Protein AF-A0A916TU02-F1 (afdb_monomer_lite)

pLDDT: mean 81.61, std 16.89, range [37.06, 98.06]

Organism: NCBI:txid1955250

Structure (mmCIF, N/CA/C/O backbone):
data_AF-A0A916TU02-F1
#
_entry.id   AF-A0A916TU02-F1
#
loop_
_atom_site.group_PDB
_atom_site.id
_atom_site.type_symbol
_atom_site.label_atom_id
_atom_site.label_alt_id
_atom_site.label_comp_id
_atom_site.label_asym_id
_atom_site.label_entity_id
_atom_site.label_seq_id
_atom_site.pdbx_PDB_ins_code
_atom_site.Cartn_x
_atom_site.Cartn_y
_atom_site.Cartn_z
_atom_site.occupancy
_atom_site.B_iso_or_equiv
_atom_site.auth_seq_id
_atom_site.auth_comp_id
_atom_site.auth_asym_id
_atom_site.auth_atom_id
_atom_site.pdbx_PDB_model_num
ATOM 1 N N . MET A 1 1 ? -64.073 -13.343 -14.073 1.00 37.06 1 MET A N 1
ATOM 2 C CA . MET A 1 1 ? -63.486 -14.430 -14.893 1.00 37.06 1 MET A CA 1
ATOM 3 C C . MET A 1 1 ? -62.899 -13.785 -16.146 1.00 37.06 1 MET A C 1
ATOM 5 O O . MET A 1 1 ? -63.654 -13.113 -16.820 1.00 37.06 1 MET A O 1
ATOM 9 N N . ALA A 1 2 ? -61.628 -13.835 -16.529 1.00 39.69 2 ALA A N 1
ATOM 10 C CA . ALA A 1 2 ? -60.372 -14.245 -15.914 1.00 39.69 2 ALA A CA 1
ATOM 11 C C . ALA A 1 2 ? -59.271 -13.426 -16.633 1.00 39.69 2 ALA A C 1
ATOM 13 O O . ALA A 1 2 ? -59.248 -13.391 -17.862 1.00 39.69 2 ALA A O 1
ATOM 14 N N . SER A 1 3 ? -58.404 -12.747 -15.876 1.00 40.69 3 SER A N 1
ATOM 15 C CA . SER A 1 3 ? -57.237 -12.020 -16.397 1.00 40.69 3 SER A CA 1
ATOM 16 C C . SER A 1 3 ? -56.113 -13.023 -16.660 1.00 40.69 3 SER A C 1
ATOM 18 O O . SER A 1 3 ? -55.724 -13.749 -15.745 1.00 40.69 3 SER A O 1
ATOM 20 N N . LYS A 1 4 ? -55.607 -13.111 -17.895 1.00 49.25 4 LYS A N 1
ATOM 21 C CA . LYS A 1 4 ? -54.457 -1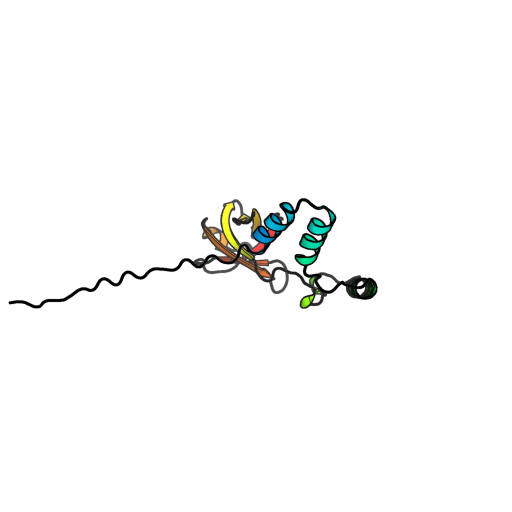3.963 -18.236 1.00 49.25 4 LYS A CA 1
ATOM 22 C C . LYS A 1 4 ? -53.208 -13.093 -18.335 1.00 49.25 4 LYS A C 1
ATOM 24 O O . LYS A 1 4 ? -52.910 -12.542 -19.389 1.00 49.25 4 LYS A O 1
ATOM 29 N N . HIS A 1 5 ? -52.485 -12.972 -17.226 1.00 47.16 5 HIS A N 1
ATOM 30 C CA . HIS A 1 5 ? -51.123 -12.451 -17.230 1.00 47.16 5 HIS A CA 1
ATOM 31 C C . HIS A 1 5 ? -50.192 -13.531 -17.797 1.00 47.16 5 HIS A C 1
ATOM 33 O O . HIS A 1 5 ? -49.989 -14.571 -17.176 1.00 47.16 5 HIS A O 1
ATOM 39 N N . VAL A 1 6 ? -49.655 -13.297 -18.994 1.00 54.09 6 VAL A N 1
ATOM 40 C CA . VAL A 1 6 ? -48.556 -14.090 -19.554 1.00 54.09 6 VAL A CA 1
ATOM 41 C C . VAL A 1 6 ? -47.262 -13.541 -18.960 1.00 54.09 6 VAL A C 1
ATOM 43 O O . VAL A 1 6 ? -46.853 -12.422 -19.259 1.00 54.09 6 VAL A O 1
ATOM 46 N N . TRP A 1 7 ? -46.651 -14.315 -18.069 1.00 48.09 7 TRP A N 1
ATOM 47 C CA . TRP A 1 7 ? -45.357 -14.017 -17.464 1.00 48.09 7 TRP A CA 1
ATOM 48 C C . TRP A 1 7 ? -44.272 -14.657 -18.339 1.00 48.09 7 TRP A C 1
ATOM 50 O O . TRP A 1 7 ? -43.961 -15.838 -18.203 1.00 48.09 7 TRP A O 1
ATOM 60 N N . THR A 1 8 ? -43.724 -13.911 -19.299 1.00 54.03 8 THR A N 1
ATOM 61 C CA . THR A 1 8 ? -42.499 -14.328 -19.994 1.00 54.03 8 THR A CA 1
ATOM 62 C C . THR A 1 8 ? -41.314 -14.067 -19.077 1.00 54.03 8 THR A C 1
ATOM 64 O O . THR A 1 8 ? -40.822 -12.944 -18.970 1.00 54.03 8 THR A O 1
ATOM 67 N N . MET A 1 9 ? -40.883 -15.122 -18.389 1.00 52.72 9 MET A N 1
ATOM 68 C CA . MET A 1 9 ? -39.649 -15.174 -17.614 1.00 52.72 9 MET A CA 1
ATOM 69 C C . MET A 1 9 ? -38.454 -15.068 -18.575 1.00 52.72 9 MET A C 1
ATOM 71 O O . MET A 1 9 ? -38.047 -16.047 -19.196 1.00 52.72 9 MET A O 1
ATOM 75 N N . GLY A 1 10 ? -37.932 -13.853 -18.750 1.00 47.28 10 GLY A N 1
ATOM 76 C CA . GLY A 1 10 ? -36.721 -13.592 -19.524 1.00 47.28 10 GLY A CA 1
ATOM 77 C C . GLY A 1 10 ? -35.487 -14.074 -18.767 1.00 47.28 10 GLY A C 1
ATOM 78 O O . GLY A 1 10 ? -35.051 -13.440 -17.809 1.00 47.28 10 GLY A O 1
ATOM 79 N N . MET A 1 11 ? -34.933 -15.207 -19.194 1.00 62.19 11 MET A N 1
ATOM 80 C CA . MET A 1 11 ? -33.659 -15.746 -18.726 1.00 62.19 11 MET A CA 1
ATOM 81 C C . MET A 1 11 ? -32.518 -14.840 -19.212 1.00 62.19 11 MET A C 1
ATOM 83 O O . MET A 1 11 ? -32.068 -14.941 -20.351 1.00 62.19 11 MET A O 1
ATOM 87 N N . VAL A 1 12 ? -32.068 -13.919 -18.358 1.00 66.81 12 VAL A N 1
ATOM 88 C CA . VAL A 1 12 ? -30.890 -13.086 -18.626 1.00 66.81 12 VAL A CA 1
ATOM 89 C C . VAL A 1 12 ? -29.641 -13.957 -18.471 1.00 66.81 12 VAL A C 1
ATOM 91 O O . VAL A 1 12 ? -29.216 -14.263 -17.357 1.00 66.81 12 VAL A O 1
ATOM 94 N N . LEU A 1 13 ? -29.061 -14.376 -19.600 1.00 56.34 13 LEU A N 1
ATOM 95 C CA . LEU A 1 13 ? -27.726 -14.969 -19.651 1.00 56.34 13 LEU A CA 1
ATOM 96 C C . LEU A 1 13 ? -26.700 -13.884 -19.291 1.00 56.34 13 LEU A C 1
ATOM 98 O O . LEU A 1 13 ? -26.420 -12.984 -20.081 1.00 56.34 13 LEU A O 1
ATOM 102 N N . VAL A 1 14 ? -26.131 -13.969 -18.091 1.00 61.62 14 VAL A N 1
ATOM 103 C CA . VAL A 1 14 ? -24.970 -13.163 -17.703 1.00 61.62 14 VAL A CA 1
ATOM 104 C C . VAL A 1 14 ? -23.733 -13.789 -18.349 1.00 61.62 14 VAL A C 1
ATOM 106 O O . VAL A 1 14 ? -23.253 -14.833 -17.912 1.00 61.62 14 VAL A O 1
ATOM 109 N N . ALA A 1 15 ? -23.222 -13.164 -19.411 1.00 56.06 15 ALA A N 1
ATOM 110 C CA . ALA A 1 15 ? -21.929 -13.509 -19.990 1.00 56.06 15 ALA A CA 1
ATOM 111 C C . ALA A 1 15 ? -20.811 -13.084 -19.023 1.00 56.06 15 ALA A C 1
ATOM 113 O O . ALA A 1 15 ? -20.502 -11.901 -18.877 1.00 56.06 15 ALA A O 1
ATOM 114 N N . MET A 1 16 ? -20.221 -14.064 -18.339 1.00 57.00 16 MET A N 1
ATOM 115 C CA . MET A 1 16 ? -19.042 -13.898 -17.490 1.00 57.00 16 MET A CA 1
ATOM 116 C C . MET A 1 16 ? -17.828 -13.623 -18.388 1.00 57.00 16 MET A C 1
ATOM 118 O O . MET A 1 16 ? -17.211 -14.544 -18.919 1.00 57.00 16 MET A O 1
ATOM 122 N N . GLN A 1 17 ? -17.508 -12.351 -18.612 1.00 45.75 17 GLN A N 1
ATOM 123 C CA . GLN A 1 17 ? -16.348 -11.969 -19.415 1.00 45.75 17 GLN A CA 1
ATOM 124 C C . GLN A 1 17 ? -15.072 -12.135 -18.578 1.00 45.75 17 GLN A C 1
ATOM 126 O O . GLN A 1 17 ? -14.790 -11.335 -17.687 1.00 45.75 17 GLN A O 1
ATOM 131 N N . ALA A 1 18 ? -14.316 -13.203 -18.840 1.00 53.56 18 ALA A N 1
ATOM 132 C CA . ALA A 1 18 ? -12.985 -13.405 -18.280 1.00 53.56 18 ALA A CA 1
ATOM 133 C C . ALA A 1 18 ? -11.981 -12.459 -18.963 1.00 53.56 18 ALA A C 1
ATOM 135 O O . ALA A 1 18 ? -11.823 -12.477 -20.182 1.00 53.56 18 ALA A O 1
ATOM 136 N N . ALA A 1 19 ? -11.304 -11.629 -18.170 1.00 56.59 19 ALA A N 1
ATOM 137 C CA . ALA A 1 19 ? -10.181 -10.805 -18.613 1.00 56.59 19 ALA A CA 1
ATOM 138 C C . ALA A 1 19 ? -8.990 -11.685 -19.073 1.00 56.59 19 ALA A C 1
ATOM 140 O O . ALA A 1 19 ? -8.875 -12.838 -18.647 1.00 56.59 19 ALA A O 1
ATOM 141 N N . PRO A 1 20 ? -8.098 -11.185 -19.947 1.00 48.09 20 PRO A N 1
ATOM 142 C CA . PRO A 1 20 ? -7.228 -12.042 -20.741 1.00 48.09 20 PRO A CA 1
ATOM 143 C C . PRO A 1 20 ? -6.056 -12.606 -19.928 1.00 48.09 20 PRO A C 1
ATOM 145 O O . PRO A 1 20 ? -5.249 -11.869 -19.369 1.00 48.09 20 PRO A O 1
ATOM 148 N N . ALA A 1 21 ? -5.881 -13.928 -19.982 1.00 55.28 21 ALA A N 1
ATOM 149 C CA . ALA A 1 21 ? -4.656 -14.636 -19.595 1.00 55.28 21 ALA A CA 1
ATOM 150 C C . ALA A 1 21 ? -3.575 -14.603 -20.706 1.00 55.28 21 ALA A C 1
ATOM 152 O O . ALA A 1 21 ? -2.720 -15.489 -20.773 1.00 55.28 21 ALA A O 1
ATOM 153 N N . ALA A 1 22 ? -3.617 -13.605 -21.598 1.00 58.09 22 ALA A N 1
ATOM 154 C CA . ALA A 1 22 ? -2.900 -13.602 -22.878 1.00 58.09 22 ALA A CA 1
ATOM 155 C C . ALA A 1 22 ? -1.377 -13.797 -22.743 1.00 58.09 22 ALA A C 1
ATOM 157 O O . ALA A 1 22 ? -0.765 -14.481 -23.559 1.00 58.09 22 ALA A O 1
ATOM 158 N N . GLY A 1 23 ? -0.756 -13.276 -21.678 1.00 64.50 23 GLY A N 1
ATOM 159 C CA . GLY A 1 23 ? 0.679 -13.470 -21.436 1.00 64.50 23 GLY A CA 1
ATOM 160 C C . GLY A 1 23 ? 1.051 -14.921 -21.101 1.00 64.50 23 GLY A C 1
ATOM 161 O O . GLY A 1 23 ? 2.027 -15.452 -21.623 1.00 64.50 23 GLY A O 1
ATOM 162 N N . ALA A 1 24 ? 0.253 -15.596 -20.271 1.00 75.50 24 ALA A N 1
ATOM 163 C CA . ALA A 1 24 ? 0.536 -16.965 -19.836 1.00 75.50 24 ALA A CA 1
ATOM 164 C C . ALA A 1 24 ? 0.314 -17.996 -20.954 1.00 75.50 24 ALA A C 1
ATOM 166 O O . ALA A 1 24 ? 1.018 -19.003 -21.014 1.00 75.50 24 ALA A O 1
ATOM 167 N N . GLU A 1 25 ? -0.649 -17.751 -21.843 1.00 83.69 25 GLU A N 1
ATOM 168 C CA . GLU A 1 25 ? -0.920 -18.607 -23.001 1.00 83.69 25 GLU A CA 1
ATOM 169 C C . GLU A 1 25 ? 0.208 -18.529 -24.041 1.00 83.69 25 GLU A C 1
ATOM 171 O O . GLU A 1 25 ? 0.711 -19.556 -24.496 1.00 83.69 25 GLU A O 1
ATOM 176 N N . ASN A 1 26 ? 0.675 -17.321 -24.357 1.00 86.94 26 ASN A N 1
ATOM 177 C CA . ASN A 1 26 ? 1.751 -17.116 -25.325 1.00 86.94 26 ASN A CA 1
ATOM 178 C C . ASN A 1 26 ? 3.088 -17.715 -24.854 1.00 86.94 26 ASN A C 1
ATOM 180 O O . ASN A 1 26 ? 3.819 -18.308 -25.646 1.00 86.94 26 ASN A O 1
ATOM 184 N N . LEU A 1 27 ? 3.370 -17.662 -23.547 1.00 90.31 27 LEU A N 1
ATOM 185 C CA . LEU A 1 27 ? 4.539 -18.323 -22.959 1.00 90.31 27 LEU A CA 1
ATOM 186 C C . LEU A 1 27 ? 4.484 -19.851 -23.086 1.00 90.31 27 LEU A C 1
ATOM 188 O O . LEU A 1 27 ? 5.521 -20.479 -23.294 1.00 90.31 27 LEU A O 1
ATOM 192 N N . LYS A 1 28 ? 3.297 -20.462 -22.965 1.00 94.06 28 LYS A N 1
ATOM 193 C CA . LYS A 1 28 ? 3.130 -21.911 -23.170 1.00 94.06 28 LYS A CA 1
ATOM 194 C C . LYS A 1 28 ? 3.413 -22.292 -24.623 1.00 94.06 28 LYS A C 1
ATOM 196 O O . LYS A 1 28 ? 4.200 -23.204 -24.846 1.00 94.06 28 LYS A O 1
ATOM 201 N N . LYS A 1 29 ? 2.886 -21.528 -25.585 1.00 93.50 29 LYS A N 1
ATOM 202 C CA . LYS A 1 29 ? 3.133 -21.743 -27.022 1.00 93.50 29 LYS A CA 1
ATOM 203 C C . LYS A 1 29 ? 4.623 -21.693 -27.374 1.00 93.50 29 LYS A C 1
ATOM 205 O O . LYS A 1 29 ? 5.109 -22.577 -28.068 1.00 93.50 29 LYS A O 1
ATOM 210 N N . CYS A 1 30 ? 5.380 -20.725 -26.844 1.00 95.06 30 CYS A N 1
ATOM 211 C CA . CYS A 1 30 ? 6.826 -20.672 -27.098 1.00 95.06 30 CYS A CA 1
ATOM 212 C C . CYS A 1 30 ? 7.584 -21.882 -26.516 1.00 95.06 30 CYS A C 1
ATOM 214 O O . CYS A 1 30 ? 8.582 -22.307 -27.093 1.00 95.06 30 CYS A O 1
ATOM 216 N N . ARG A 1 31 ? 7.132 -22.480 -25.401 1.00 94.81 31 ARG A N 1
ATOM 217 C CA . ARG A 1 31 ? 7.784 -23.668 -24.804 1.00 94.81 31 ARG A CA 1
ATOM 218 C C . ARG A 1 31 ? 7.660 -24.924 -25.656 1.00 94.81 31 ARG A C 1
ATOM 220 O O . ARG A 1 31 ? 8.548 -25.767 -25.590 1.00 94.81 31 ARG A O 1
ATOM 227 N N . GLU A 1 32 ? 6.581 -25.040 -26.421 1.00 96.62 32 GLU A N 1
ATOM 228 C CA . GLU A 1 32 ? 6.291 -26.206 -27.261 1.00 96.62 32 GLU A CA 1
ATOM 229 C C . GLU A 1 32 ? 7.148 -26.242 -28.539 1.00 96.62 32 GLU A C 1
ATOM 231 O O . GLU A 1 32 ? 7.274 -27.288 -29.176 1.00 96.62 32 GLU A O 1
ATOM 236 N N . ILE A 1 33 ? 7.805 -25.131 -28.894 1.00 96.75 33 ILE A N 1
ATOM 237 C CA . ILE A 1 33 ? 8.723 -25.071 -30.034 1.00 96.75 33 ILE A CA 1
ATOM 238 C C . ILE A 1 33 ? 9.980 -25.898 -29.727 1.00 96.75 33 ILE A C 1
ATOM 240 O O . ILE A 1 33 ? 10.717 -25.627 -28.774 1.00 96.75 33 ILE A O 1
ATOM 244 N N . SER A 1 34 ? 10.229 -26.912 -30.558 1.00 96.81 34 SER A N 1
ATOM 245 C CA . SER A 1 34 ? 11.357 -27.840 -30.391 1.00 96.81 34 SER A CA 1
ATOM 246 C C . SER A 1 34 ? 12.687 -27.257 -30.873 1.00 96.81 34 SER A C 1
ATOM 248 O O . SER A 1 34 ? 13.717 -27.487 -30.243 1.00 96.81 34 SER A O 1
ATOM 250 N N . GLU A 1 35 ? 12.662 -26.471 -31.954 1.00 97.00 35 GLU A N 1
ATOM 251 C CA . GLU A 1 35 ? 13.869 -25.890 -32.541 1.00 97.00 35 GLU A CA 1
ATOM 252 C C . GLU A 1 35 ? 14.416 -24.749 -31.659 1.00 97.00 35 GLU A C 1
ATOM 254 O O . GLU A 1 35 ? 13.696 -23.772 -31.412 1.00 97.00 35 GLU A O 1
ATOM 259 N N . PRO A 1 36 ? 15.674 -24.819 -31.175 1.00 96.06 36 PRO A N 1
ATOM 260 C CA . PRO A 1 36 ? 16.184 -23.876 -30.178 1.00 96.06 36 PRO A CA 1
ATOM 261 C C . PRO A 1 36 ? 16.170 -22.408 -30.619 1.00 96.06 36 PRO A C 1
ATOM 263 O O . PRO A 1 36 ? 15.801 -21.536 -29.832 1.00 96.06 36 PRO A O 1
ATOM 266 N N . SER A 1 37 ? 16.544 -22.134 -31.870 1.00 93.38 37 SER A N 1
ATOM 267 C CA . SER A 1 37 ?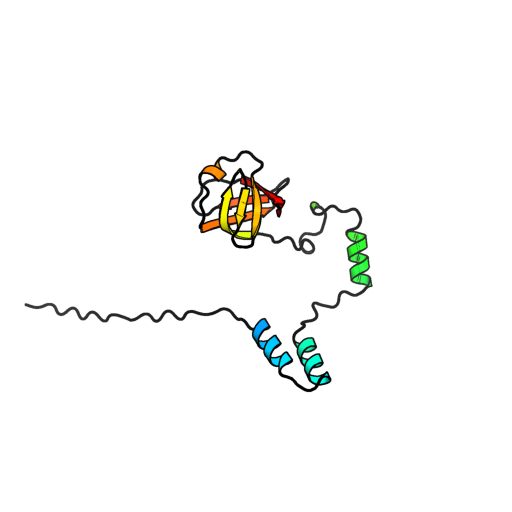 16.603 -20.780 -32.437 1.00 93.38 37 SER A CA 1
ATOM 268 C C . SER A 1 37 ? 15.207 -20.179 -32.630 1.00 93.38 37 SER A C 1
ATOM 270 O O . SER A 1 37 ? 14.968 -19.032 -32.255 1.00 93.38 37 SER A O 1
ATOM 272 N N . ALA A 1 38 ? 14.255 -20.970 -33.131 1.00 94.88 38 ALA A N 1
ATOM 273 C CA . ALA A 1 38 ? 12.867 -20.548 -33.305 1.00 94.88 38 ALA A CA 1
ATOM 274 C C . ALA A 1 38 ? 12.165 -20.305 -31.960 1.00 94.88 38 ALA A C 1
ATOM 276 O O . ALA A 1 38 ? 11.392 -19.358 -31.812 1.00 94.88 38 ALA A O 1
ATOM 277 N N . ARG A 1 39 ? 12.467 -21.130 -30.952 1.00 96.06 39 ARG A N 1
ATOM 278 C CA . ARG A 1 39 ? 11.953 -20.941 -29.594 1.00 96.06 39 ARG A CA 1
ATOM 279 C C . ARG A 1 39 ? 12.447 -19.635 -28.978 1.00 96.06 39 ARG A C 1
ATOM 281 O O . ARG A 1 39 ? 11.658 -18.936 -28.347 1.00 96.06 39 ARG A O 1
ATOM 288 N N . LEU A 1 40 ? 13.727 -19.312 -29.153 1.00 93.75 40 LEU A N 1
ATOM 289 C CA . LEU A 1 40 ? 14.304 -18.063 -28.657 1.00 93.75 40 LEU A CA 1
ATOM 290 C C . LEU A 1 40 ? 13.624 -16.849 -29.306 1.00 93.75 40 LEU A C 1
ATOM 292 O O . LEU A 1 40 ? 13.102 -15.996 -28.595 1.00 93.75 40 LEU A O 1
ATOM 296 N N . ALA A 1 41 ? 13.497 -16.855 -30.636 1.00 93.31 41 ALA A N 1
ATOM 297 C CA . ALA A 1 41 ? 12.824 -15.788 -31.374 1.00 93.31 41 ALA A CA 1
ATOM 298 C C . ALA A 1 41 ? 11.361 -15.577 -30.930 1.00 93.31 41 ALA A C 1
ATOM 300 O O . ALA A 1 41 ? 10.888 -14.442 -30.858 1.00 93.31 41 ALA A O 1
ATOM 301 N N . CYS A 1 42 ? 10.645 -16.654 -30.580 1.00 93.62 42 CYS A N 1
ATOM 302 C CA . CYS A 1 42 ? 9.292 -16.565 -30.028 1.00 93.62 42 CYS A CA 1
ATOM 303 C C . CYS A 1 42 ? 9.268 -15.768 -28.716 1.00 93.62 42 CYS A C 1
ATOM 305 O O . CYS A 1 42 ? 8.465 -14.848 -28.577 1.00 93.62 42 CYS A O 1
ATOM 307 N N . TYR A 1 43 ? 10.171 -16.058 -27.774 1.00 92.56 43 TYR A N 1
ATOM 308 C CA . TYR A 1 43 ? 10.247 -15.313 -26.512 1.00 92.56 43 TYR A CA 1
ATOM 309 C C . TYR A 1 43 ? 10.632 -13.848 -26.706 1.00 92.56 43 TYR A C 1
ATOM 311 O O . TYR A 1 43 ? 10.042 -12.972 -26.067 1.00 92.56 43 TYR A O 1
ATOM 319 N N . ASP A 1 44 ? 11.575 -13.582 -27.606 1.00 89.62 44 ASP A N 1
ATOM 320 C CA . ASP A 1 44 ? 12.010 -12.221 -27.910 1.00 89.62 44 ASP A CA 1
ATOM 321 C C . ASP A 1 44 ? 10.849 -11.390 -28.475 1.00 89.62 44 ASP A C 1
ATOM 323 O O . ASP A 1 44 ? 10.688 -10.232 -28.107 1.00 89.62 44 ASP A O 1
ATOM 327 N N . SER A 1 45 ? 9.964 -12.002 -29.272 1.00 88.44 45 SER A N 1
ATOM 328 C CA . SER A 1 45 ? 8.769 -11.335 -29.809 1.00 88.44 45 SER A CA 1
ATOM 329 C C . SER A 1 45 ? 7.695 -11.005 -28.761 1.00 88.44 45 SER A C 1
ATOM 331 O O . SER A 1 45 ? 6.927 -10.062 -28.946 1.00 88.44 45 SER A O 1
ATOM 333 N N . LEU A 1 46 ? 7.630 -11.758 -27.653 1.00 88.25 46 LEU A N 1
ATOM 334 C CA . LEU A 1 46 ? 6.707 -11.484 -26.538 1.00 88.25 46 LEU A CA 1
ATOM 335 C C . LEU A 1 46 ? 7.205 -10.363 -25.631 1.00 88.25 46 LEU A C 1
ATOM 337 O O . LEU A 1 46 ? 6.425 -9.744 -24.903 1.00 88.25 46 LEU A O 1
ATOM 341 N N . SER A 1 47 ? 8.508 -10.120 -25.662 1.00 74.31 47 SER A N 1
ATOM 342 C CA . SER A 1 47 ? 9.114 -9.005 -24.971 1.00 74.31 47 SER A CA 1
ATOM 343 C C . SER A 1 47 ? 8.850 -7.775 -25.824 1.00 74.31 47 SER A C 1
ATOM 345 O O . SER A 1 47 ? 9.592 -7.514 -26.759 1.00 74.31 47 SER A O 1
ATOM 347 N N . SER A 1 48 ? 7.806 -6.995 -25.519 1.00 60.34 48 SER A N 1
ATOM 348 C CA . SER A 1 48 ? 7.835 -5.590 -25.931 1.00 60.34 48 SER A CA 1
ATOM 349 C C . SER A 1 48 ? 9.092 -5.026 -25.280 1.00 60.34 48 SER A C 1
ATOM 351 O O . SER A 1 48 ? 9.122 -4.960 -24.044 1.00 60.34 48 SER A O 1
ATOM 353 N N . PRO A 1 49 ? 10.141 -4.662 -26.036 1.00 56.25 49 PRO A N 1
ATOM 354 C CA . PRO A 1 49 ? 11.205 -3.902 -25.435 1.00 56.25 49 PRO A CA 1
ATOM 355 C C . PRO A 1 49 ? 10.537 -2.577 -25.093 1.00 56.25 49 PRO A C 1
ATOM 357 O O . PRO A 1 49 ? 10.280 -1.753 -25.968 1.00 56.25 49 PRO A O 1
ATOM 360 N N . GLY A 1 50 ? 10.159 -2.401 -23.823 1.00 58.72 50 GLY A N 1
ATOM 361 C CA . GLY A 1 50 ? 10.012 -1.057 -23.291 1.00 58.72 50 GLY A CA 1
ATOM 362 C C . GLY A 1 50 ? 11.257 -0.313 -23.747 1.00 58.72 50 GLY A C 1
ATOM 363 O O . GLY A 1 50 ? 12.349 -0.878 -23.647 1.00 58.72 50 GLY A O 1
ATOM 364 N N . GLU A 1 51 ? 11.053 0.838 -24.383 1.00 63.81 51 GLU A N 1
ATOM 365 C CA . GLU A 1 51 ? 12.063 1.516 -25.189 1.00 63.81 51 GLU A CA 1
ATOM 366 C C . GLU A 1 51 ? 13.447 1.395 -24.539 1.00 63.81 51 GLU A C 1
ATOM 368 O O . GLU A 1 51 ? 13.580 1.775 -23.370 1.00 63.81 51 GLU A O 1
ATOM 373 N N . PRO A 1 52 ? 14.439 0.774 -25.215 1.00 61.59 52 PRO A N 1
ATOM 374 C CA . PRO A 1 52 ? 15.695 0.429 -24.575 1.00 61.59 52 PRO A CA 1
ATOM 375 C C . PRO A 1 52 ? 16.302 1.695 -23.985 1.00 61.59 52 PRO A C 1
ATOM 377 O O . PRO A 1 52 ? 16.660 2.631 -24.703 1.00 61.59 52 PRO A O 1
ATOM 380 N N . GLU A 1 53 ? 16.379 1.744 -22.655 1.00 68.69 53 GLU A N 1
ATOM 381 C CA . GLU A 1 53 ? 17.039 2.848 -21.981 1.00 68.69 53 GLU A CA 1
ATOM 382 C C . GLU A 1 53 ? 18.516 2.785 -22.352 1.00 68.69 53 GLU A C 1
ATOM 384 O O . GLU A 1 53 ? 19.236 1.868 -21.945 1.00 68.69 53 GLU A O 1
ATOM 389 N N . THR A 1 54 ? 18.953 3.741 -23.169 1.00 84.56 54 THR A N 1
ATOM 390 C CA . THR A 1 54 ? 20.354 3.848 -23.557 1.00 84.56 54 THR A CA 1
ATOM 391 C C . THR A 1 54 ? 21.215 4.063 -22.309 1.00 84.56 54 THR A C 1
ATOM 393 O O . THR A 1 54 ? 20.736 4.635 -21.320 1.00 84.56 54 THR A O 1
ATOM 396 N N . PRO A 1 55 ? 22.488 3.630 -22.328 1.00 82.06 55 PRO A N 1
ATOM 397 C CA . PRO A 1 55 ? 23.417 3.899 -21.233 1.00 82.06 55 PRO A CA 1
ATOM 398 C C . PRO A 1 55 ? 23.428 5.379 -20.826 1.00 82.06 55 PRO A C 1
ATOM 400 O O . PRO A 1 55 ? 23.398 5.680 -19.636 1.00 82.06 55 PRO A O 1
ATOM 403 N N . ASP A 1 56 ? 23.335 6.285 -21.801 1.00 84.38 56 ASP A N 1
ATOM 404 C CA . ASP A 1 56 ? 23.284 7.731 -21.571 1.00 84.38 56 ASP A CA 1
ATOM 405 C C . ASP A 1 56 ? 22.013 8.170 -20.832 1.00 84.38 56 ASP A C 1
ATOM 407 O O . ASP A 1 56 ? 22.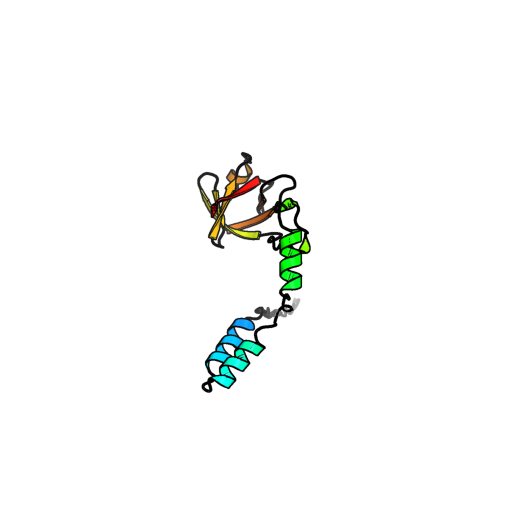104 8.864 -19.821 1.00 84.38 56 ASP A O 1
ATOM 411 N N . LYS A 1 57 ? 20.828 7.699 -21.257 1.00 82.00 57 LYS A N 1
ATOM 412 C CA . LYS A 1 57 ? 19.556 7.989 -20.567 1.00 82.00 57 LYS A CA 1
ATOM 413 C C . LYS A 1 57 ? 19.560 7.458 -19.130 1.00 82.00 57 LYS A C 1
ATOM 415 O O . LYS A 1 57 ? 18.995 8.083 -18.231 1.00 82.00 57 LYS A O 1
ATOM 420 N N . ARG A 1 58 ? 20.206 6.310 -18.896 1.00 82.12 58 ARG A N 1
ATOM 421 C CA . ARG A 1 58 ? 20.343 5.719 -17.559 1.00 82.12 58 ARG A CA 1
ATOM 422 C C . ARG A 1 58 ? 21.265 6.549 -16.670 1.00 82.12 58 ARG A C 1
ATOM 424 O O . ARG A 1 58 ? 20.881 6.853 -15.543 1.00 82.12 58 ARG A O 1
ATOM 431 N N . ILE A 1 59 ? 22.445 6.919 -17.168 1.00 87.50 59 ILE A N 1
ATOM 432 C CA . ILE A 1 59 ? 23.410 7.738 -16.424 1.00 87.50 59 ILE A CA 1
ATOM 433 C C . ILE A 1 59 ? 22.794 9.097 -16.098 1.00 87.50 59 ILE A C 1
ATOM 435 O O . ILE A 1 59 ? 22.831 9.515 -14.946 1.00 87.50 59 ILE A O 1
ATOM 439 N N . GLU A 1 60 ? 22.138 9.743 -17.061 1.00 86.94 60 GLU A N 1
ATOM 440 C CA . GLU A 1 60 ? 21.479 11.030 -16.846 1.00 86.94 60 GLU A CA 1
ATOM 441 C C . GLU A 1 60 ? 20.406 10.955 -15.750 1.00 86.94 60 GLU A C 1
ATOM 443 O O . GLU A 1 60 ? 20.375 11.801 -14.852 1.00 86.94 60 GLU A O 1
ATOM 448 N N . ARG A 1 61 ? 19.566 9.912 -15.759 1.00 83.81 61 ARG A N 1
ATOM 449 C CA . ARG A 1 61 ? 18.577 9.696 -14.695 1.00 83.81 61 ARG A CA 1
ATOM 450 C C . ARG A 1 61 ? 19.248 9.482 -13.340 1.00 83.81 61 ARG A C 1
ATOM 452 O O . ARG A 1 61 ? 18.843 10.091 -12.354 1.00 83.81 61 ARG A O 1
ATOM 459 N N . GLN A 1 62 ? 20.283 8.648 -13.279 1.00 84.00 62 GLN A N 1
ATOM 460 C CA . GLN A 1 62 ? 21.004 8.363 -12.037 1.00 84.00 62 GLN A CA 1
ATOM 461 C C . GLN A 1 62 ? 21.691 9.609 -11.470 1.00 84.00 62 GLN A C 1
ATOM 463 O O . GLN A 1 62 ? 21.608 9.846 -10.268 1.00 84.00 62 GLN A O 1
ATOM 468 N N . THR A 1 63 ? 22.309 10.434 -12.317 1.00 86.81 63 THR A N 1
ATOM 469 C CA . THR A 1 63 ? 22.926 11.702 -11.912 1.00 86.81 63 THR A CA 1
ATOM 470 C C . THR A 1 63 ? 21.884 12.694 -11.405 1.00 86.81 63 THR A C 1
ATOM 472 O O . THR A 1 63 ? 22.107 13.319 -10.373 1.00 86.81 63 THR A O 1
ATOM 475 N N . ARG A 1 64 ? 20.723 12.807 -12.065 1.00 83.44 64 ARG A N 1
ATOM 476 C CA . ARG A 1 64 ? 19.617 13.663 -11.596 1.00 83.44 64 ARG A CA 1
ATOM 477 C C . ARG A 1 64 ? 19.031 13.194 -10.265 1.00 83.44 64 ARG A C 1
ATOM 479 O O . ARG A 1 64 ? 18.613 14.018 -9.462 1.00 83.44 64 ARG A O 1
ATOM 486 N N . GLN A 1 65 ? 18.982 11.883 -10.036 1.00 80.62 65 GLN A N 1
ATOM 487 C CA . GLN A 1 65 ? 18.446 11.291 -8.809 1.00 80.62 65 GLN A CA 1
ATOM 488 C C . GLN A 1 65 ? 19.461 11.241 -7.661 1.00 80.62 65 GLN A C 1
ATOM 490 O O . 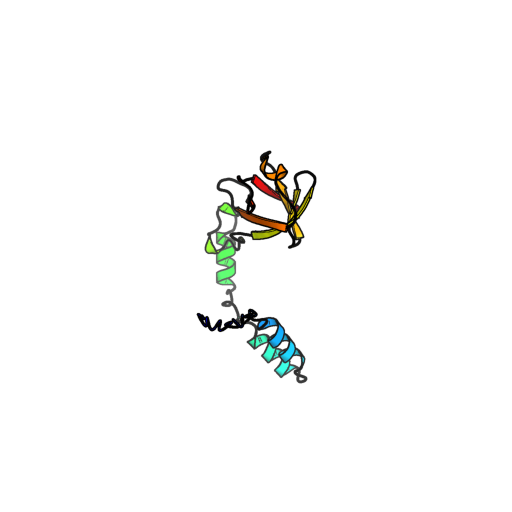GLN A 1 65 ? 19.072 11.033 -6.510 1.00 80.62 65 GLN A O 1
ATOM 495 N N . PHE A 1 66 ? 20.752 11.410 -7.946 1.00 84.75 66 PHE A N 1
ATOM 496 C CA . PHE A 1 66 ? 21.800 11.362 -6.939 1.00 84.75 66 PHE A CA 1
ATOM 497 C C . PHE A 1 66 ? 21.611 12.483 -5.907 1.00 84.75 66 PHE A C 1
ATOM 499 O O . PHE A 1 66 ? 21.553 13.661 -6.248 1.00 84.75 66 PHE A O 1
ATOM 506 N N . GLY A 1 67 ? 21.498 12.110 -4.631 1.00 80.44 67 GLY A N 1
ATOM 507 C CA . GLY A 1 67 ? 21.266 13.054 -3.533 1.00 80.44 67 GLY A CA 1
ATOM 508 C C . GLY A 1 67 ? 19.808 13.496 -3.343 1.00 80.44 67 GLY A C 1
ATOM 509 O O . GLY A 1 67 ? 19.537 14.223 -2.389 1.00 80.44 67 GLY A O 1
ATOM 510 N N . LEU A 1 68 ? 18.865 13.042 -4.180 1.00 80.62 68 LEU A N 1
ATOM 511 C CA . LEU A 1 68 ? 17.431 13.259 -3.966 1.00 80.62 68 LEU A CA 1
ATOM 512 C C . LEU A 1 68 ? 16.847 12.174 -3.056 1.00 80.62 68 LEU A C 1
ATOM 514 O O . LEU A 1 68 ? 17.093 10.982 -3.248 1.00 80.62 68 LEU A O 1
ATOM 518 N N . ASN A 1 69 ? 16.010 12.571 -2.098 1.00 74.56 69 ASN A N 1
ATOM 519 C CA . ASN A 1 69 ? 15.144 11.625 -1.399 1.00 74.56 69 ASN A CA 1
ATOM 520 C C . ASN A 1 69 ? 13.932 11.238 -2.282 1.00 74.56 69 ASN A C 1
ATOM 522 O O . ASN A 1 69 ? 13.631 11.899 -3.277 1.00 74.56 69 ASN A O 1
ATOM 526 N N . GLU A 1 70 ? 13.209 10.168 -1.934 1.00 67.56 70 GLU A N 1
ATOM 527 C CA . GLU A 1 70 ? 12.063 9.669 -2.727 1.00 67.56 70 GLU A CA 1
ATOM 528 C C . GLU A 1 70 ? 10.967 10.729 -2.968 1.00 67.56 70 GLU A C 1
ATOM 530 O O . GLU A 1 70 ? 10.285 10.730 -3.996 1.00 67.56 70 GLU A O 1
ATOM 535 N N . GLN A 1 71 ? 10.824 11.686 -2.049 1.00 64.19 71 GLN A N 1
ATOM 536 C CA . GLN A 1 71 ? 9.847 12.774 -2.148 1.00 64.19 71 GLN A CA 1
ATOM 537 C C . GLN A 1 71 ? 10.273 13.836 -3.177 1.00 64.19 71 GLN A C 1
ATOM 539 O O . GLN A 1 71 ? 9.420 14.509 -3.754 1.00 64.19 71 GLN A O 1
ATOM 544 N N . GLN A 1 72 ? 11.571 13.945 -3.465 1.00 72.56 72 GLN A N 1
ATOM 545 C CA . GLN A 1 72 ? 12.145 14.900 -4.414 1.00 72.56 72 GLN A CA 1
ATOM 546 C C . GLN A 1 72 ? 12.259 14.359 -5.850 1.00 72.56 72 GLN A C 1
ATOM 548 O O . GLN A 1 72 ? 12.518 15.136 -6.766 1.00 72.56 72 GLN A O 1
ATOM 553 N N . LYS A 1 73 ? 12.051 13.056 -6.075 1.00 71.94 73 LYS A N 1
ATOM 554 C CA . LYS A 1 73 ? 12.040 12.464 -7.425 1.00 71.94 73 LYS A CA 1
ATOM 555 C C . LYS A 1 73 ? 10.822 12.931 -8.239 1.00 71.94 73 LYS A C 1
ATOM 557 O O . LYS A 1 73 ? 9.777 13.258 -7.674 1.00 71.94 73 LYS A O 1
ATOM 562 N N . ALA A 1 74 ? 10.942 12.968 -9.569 1.00 65.06 74 ALA A N 1
ATOM 563 C CA . ALA A 1 74 ? 9.837 13.354 -10.449 1.00 65.06 74 ALA A CA 1
ATOM 564 C C . ALA A 1 74 ? 8.637 12.389 -10.290 1.00 65.06 74 ALA A C 1
ATOM 566 O O . ALA A 1 74 ? 8.856 11.183 -10.156 1.00 65.06 74 ALA A O 1
ATOM 567 N N . PRO A 1 75 ? 7.376 12.874 -10.315 1.00 57.16 75 PRO A N 1
ATOM 568 C CA . PRO A 1 75 ? 6.184 12.032 -10.154 1.00 57.16 75 PRO A CA 1
ATOM 569 C C . PRO A 1 75 ? 6.112 10.848 -11.127 1.00 57.16 75 PRO A C 1
ATOM 571 O O . PRO A 1 75 ? 5.722 9.764 -10.721 1.00 57.16 75 PRO A O 1
ATOM 574 N N . GLU A 1 76 ? 6.549 11.036 -12.372 1.00 58.31 76 GLU A N 1
ATOM 575 C CA . GLU A 1 76 ? 6.556 10.006 -13.424 1.00 58.31 76 GLU A CA 1
ATOM 576 C C . GLU A 1 76 ? 7.607 8.905 -13.186 1.00 58.31 76 GLU A C 1
ATOM 578 O O . GLU A 1 76 ? 7.462 7.778 -13.654 1.00 58.31 76 GLU A O 1
ATOM 583 N N . GLU A 1 77 ? 8.668 9.215 -12.434 1.00 60.22 77 GLU A N 1
ATOM 584 C CA . GLU A 1 77 ? 9.746 8.275 -12.101 1.00 60.22 77 GLU A CA 1
ATOM 585 C C . GLU A 1 77 ? 9.526 7.577 -10.753 1.00 60.22 77 GLU A C 1
ATOM 587 O O . GLU A 1 77 ? 10.139 6.540 -10.476 1.00 60.22 77 GLU A O 1
ATOM 592 N N . ARG A 1 78 ? 8.609 8.096 -9.928 1.00 59.59 78 ARG A N 1
ATOM 593 C CA . ARG A 1 78 ? 8.034 7.348 -8.815 1.00 59.59 78 ARG A CA 1
ATOM 594 C C . ARG A 1 78 ? 7.127 6.270 -9.400 1.00 59.59 78 ARG A C 1
ATOM 596 O O . ARG A 1 78 ? 5.933 6.475 -9.575 1.00 59.59 78 ARG A O 1
ATOM 603 N N . LYS A 1 79 ? 7.669 5.070 -9.631 1.00 54.12 79 LYS A N 1
ATOM 604 C CA . LYS A 1 79 ? 6.869 3.832 -9.753 1.00 54.12 79 LYS A CA 1
ATOM 605 C C . LYS A 1 79 ? 6.237 3.466 -8.403 1.00 54.12 79 LYS A C 1
ATOM 607 O O . LYS A 1 79 ? 6.353 2.340 -7.925 1.00 54.12 79 LYS A O 1
ATOM 612 N N . GLU A 1 80 ? 5.648 4.442 -7.733 1.00 56.03 80 GLU A N 1
ATOM 613 C CA . GLU A 1 80 ? 4.942 4.249 -6.489 1.00 56.03 80 GLU A CA 1
ATOM 614 C C . GLU A 1 80 ? 3.558 3.752 -6.880 1.00 56.03 80 GLU A C 1
ATOM 616 O O . GLU A 1 80 ? 2.866 4.362 -7.692 1.00 56.03 80 GLU A O 1
ATOM 621 N N . VAL A 1 81 ? 3.183 2.581 -6.373 1.00 60.81 81 VAL A N 1
ATOM 622 C CA . VAL A 1 81 ? 1.820 2.081 -6.519 1.00 60.81 81 VAL A CA 1
ATOM 623 C C . VAL A 1 81 ? 0.917 3.141 -5.888 1.00 60.81 81 VAL A C 1
ATOM 625 O O . VAL A 1 81 ? 0.838 3.222 -4.663 1.00 60.81 81 VAL A O 1
ATOM 628 N N . GLU A 1 82 ? 0.283 3.980 -6.718 1.00 76.06 82 GLU A N 1
ATOM 629 C CA . GLU A 1 82 ? -0.496 5.152 -6.278 1.00 76.06 82 GLU A CA 1
ATOM 630 C C . GLU A 1 82 ? -1.559 4.765 -5.243 1.00 76.06 82 GLU A C 1
ATOM 632 O O . GLU A 1 82 ? -1.953 5.556 -4.378 1.00 76.06 82 GLU A O 1
ATOM 637 N N . GLN A 1 83 ? -2.008 3.512 -5.323 1.00 85.00 83 GLN A N 1
ATOM 638 C CA . GLN A 1 83 ? -2.970 2.934 -4.418 1.00 85.00 83 GLN A CA 1
ATOM 639 C C . GLN A 1 83 ? -2.864 1.409 -4.372 1.00 85.00 83 GLN A C 1
ATOM 641 O O . GLN A 1 83 ? -2.896 0.735 -5.399 1.00 85.00 83 GLN A O 1
ATOM 646 N N . VAL A 1 84 ? -2.861 0.850 -3.165 1.00 91.50 84 VAL A N 1
ATOM 647 C CA . VAL A 1 84 ? -3.141 -0.574 -2.952 1.00 91.50 84 VAL A CA 1
ATOM 648 C C . VAL A 1 84 ? -4.595 -0.719 -2.524 1.00 91.50 84 VAL A C 1
ATOM 650 O O . VAL A 1 84 ? -5.008 -0.081 -1.558 1.00 91.50 84 VAL A O 1
ATOM 653 N N . SER A 1 85 ? -5.342 -1.612 -3.173 1.00 94.00 85 SER A N 1
ATOM 654 C CA . SER A 1 85 ? -6.649 -2.075 -2.694 1.00 94.00 85 SER A CA 1
ATOM 655 C C . SER A 1 85 ? -6.657 -3.599 -2.593 1.00 94.00 85 SER A C 1
ATOM 657 O O . SER A 1 85 ? -6.340 -4.282 -3.562 1.00 94.00 85 SER A O 1
ATOM 659 N N . ALA A 1 86 ? -6.986 -4.126 -1.416 1.00 95.88 86 ALA A N 1
ATOM 660 C CA . ALA A 1 86 ? -6.916 -5.555 -1.102 1.00 95.88 86 ALA A CA 1
ATOM 661 C C . ALA A 1 86 ? -7.880 -5.901 0.045 1.00 95.88 86 ALA A C 1
ATOM 663 O O . ALA A 1 86 ? -8.276 -5.008 0.805 1.00 95.88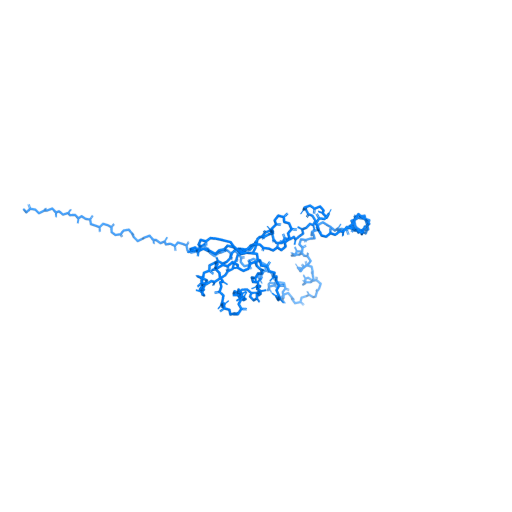 86 ALA A O 1
ATOM 664 N N . LYS A 1 87 ? -8.273 -7.173 0.190 1.00 97.88 87 LYS A N 1
ATOM 665 C CA . LYS A 1 87 ? -9.120 -7.582 1.323 1.00 97.88 87 LYS A CA 1
ATOM 666 C C . LYS A 1 87 ? -8.284 -7.704 2.587 1.00 97.88 87 LYS A C 1
ATOM 668 O O . LYS A 1 87 ? -7.127 -8.108 2.547 1.00 97.88 87 LYS A O 1
ATOM 673 N N . ILE A 1 88 ? -8.890 -7.405 3.728 1.00 98.06 88 ILE A N 1
ATOM 674 C CA . ILE A 1 88 ? -8.308 -7.686 5.036 1.00 98.06 88 ILE A CA 1
ATOM 675 C C . ILE A 1 88 ? -8.370 -9.196 5.272 1.00 98.06 88 ILE A C 1
ATOM 677 O O . ILE A 1 88 ? -9.453 -9.774 5.327 1.00 98.06 88 ILE A O 1
ATOM 681 N N . ALA A 1 89 ? -7.207 -9.817 5.430 1.00 97.88 89 ALA A N 1
ATOM 682 C CA . ALA A 1 89 ? -7.066 -11.222 5.786 1.00 97.88 89 ALA A CA 1
ATOM 683 C C . ALA A 1 89 ? -7.045 -11.438 7.304 1.00 97.88 89 ALA A C 1
ATOM 685 O O . ALA A 1 89 ? -7.533 -12.458 7.763 1.00 97.88 89 ALA A O 1
ATOM 686 N N . SER A 1 90 ? -6.481 -10.510 8.089 1.00 97.38 90 SER A N 1
ATOM 687 C CA . SER A 1 90 ? -6.602 -10.521 9.558 1.00 97.38 90 SER A CA 1
ATOM 688 C C . SER A 1 90 ? -6.253 -9.168 10.181 1.00 97.38 90 SER A C 1
ATOM 690 O O . SER A 1 90 ? -5.545 -8.357 9.580 1.00 97.38 90 SER A O 1
ATOM 692 N N . VAL A 1 91 ? -6.726 -8.935 11.410 1.00 96.31 91 VAL A N 1
ATOM 693 C CA . VAL A 1 91 ? -6.377 -7.761 12.227 1.00 96.31 91 VAL A CA 1
ATOM 694 C C . VAL A 1 91 ? -5.918 -8.239 13.601 1.00 96.31 91 VAL A C 1
ATOM 696 O O . VAL A 1 91 ? -6.682 -8.878 14.321 1.00 96.31 91 VAL A O 1
ATOM 699 N N . ARG A 1 92 ? -4.662 -7.968 13.978 1.00 94.75 92 ARG A N 1
ATOM 700 C CA . ARG A 1 92 ? -4.087 -8.396 15.267 1.00 94.75 92 ARG A CA 1
ATOM 701 C C . ARG A 1 92 ? -3.096 -7.374 15.815 1.00 94.75 92 ARG A C 1
ATOM 703 O O . ARG A 1 92 ? -2.132 -7.012 15.144 1.00 94.75 92 ARG A O 1
ATOM 710 N N . GLY A 1 93 ? -3.299 -6.946 17.064 1.00 90.44 93 GLY A N 1
ATOM 711 C CA . GLY A 1 93 ? -2.330 -6.135 17.815 1.00 90.44 93 GLY A CA 1
ATOM 712 C C . GLY A 1 93 ? -1.878 -4.865 17.088 1.00 90.44 93 GLY A C 1
ATOM 713 O O . GLY A 1 93 ? -0.677 -4.618 16.974 1.00 90.44 93 GLY A O 1
ATOM 714 N N . GLY A 1 94 ? -2.814 -4.099 16.523 1.00 91.94 94 GLY A N 1
ATOM 715 C CA . GLY A 1 94 ? -2.477 -2.875 15.789 1.00 91.94 94 GLY A CA 1
ATOM 716 C C . GLY A 1 94 ? -2.071 -3.082 14.324 1.00 91.94 94 GLY A C 1
ATOM 717 O O . GLY A 1 94 ? -1.792 -2.103 13.630 1.00 91.94 94 GLY A O 1
ATOM 718 N N . ARG A 1 95 ? -1.995 -4.335 13.852 1.00 96.06 95 ARG A N 1
ATOM 719 C CA . ARG A 1 95 ? -1.581 -4.689 12.489 1.00 96.06 95 ARG A CA 1
ATOM 720 C C . ARG A 1 95 ? -2.742 -5.241 11.673 1.00 96.06 95 ARG A C 1
ATOM 722 O O . ARG A 1 95 ? -3.554 -6.004 12.189 1.00 96.06 95 ARG A O 1
ATOM 729 N N . VAL A 1 96 ? -2.764 -4.884 10.397 1.00 97.25 96 VAL A N 1
ATOM 730 C CA . VAL A 1 96 ? -3.711 -5.337 9.381 1.00 97.25 96 VAL A CA 1
ATOM 731 C C . VAL A 1 96 ? -2.924 -6.114 8.332 1.00 97.25 96 VAL A C 1
ATOM 733 O O . VAL A 1 96 ? -2.036 -5.556 7.685 1.00 97.25 96 VAL A O 1
ATOM 736 N N . THR A 1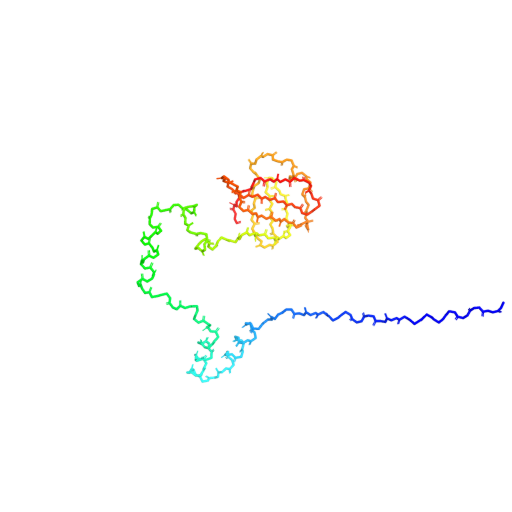 97 ? -3.240 -7.393 8.173 1.00 97.88 97 THR A N 1
ATOM 737 C CA . THR A 1 97 ? -2.698 -8.241 7.107 1.00 97.88 97 THR A CA 1
ATOM 738 C C . THR A 1 97 ? -3.695 -8.270 5.961 1.00 97.88 97 THR A C 1
ATOM 740 O O . THR A 1 97 ? -4.882 -8.513 6.184 1.00 97.88 97 THR A O 1
ATOM 743 N N . LEU A 1 98 ? -3.220 -8.024 4.746 1.00 97.88 98 LEU A N 1
ATOM 744 C CA . LEU A 1 98 ? -4.015 -8.056 3.522 1.00 97.88 98 LEU A CA 1
ATOM 745 C C . LEU A 1 98 ? -3.927 -9.436 2.851 1.00 97.88 98 LEU A C 1
ATOM 747 O O . LEU A 1 98 ? -2.973 -10.180 3.069 1.00 97.88 98 LEU A O 1
ATOM 751 N N . ASP A 1 99 ? -4.909 -9.779 2.021 1.00 97.38 99 ASP A N 1
ATOM 752 C CA . ASP A 1 99 ? -4.976 -11.048 1.277 1.00 97.38 99 ASP A CA 1
ATOM 753 C C . ASP A 1 99 ? -3.862 -11.215 0.231 1.00 97.38 99 ASP A C 1
ATOM 755 O O . ASP A 1 99 ? -3.507 -12.335 -0.125 1.00 97.38 99 ASP A O 1
ATOM 759 N N . ASN A 1 100 ? -3.244 -10.113 -0.196 1.00 93.44 100 ASN A N 1
ATOM 760 C CA . ASN A 1 100 ? -2.028 -10.110 -1.010 1.00 93.44 100 ASN A CA 1
ATOM 761 C C . ASN A 1 100 ? -0.726 -10.293 -0.202 1.00 93.44 100 ASN A C 1
ATOM 763 O O . ASN A 1 100 ? 0.363 -10.172 -0.760 1.00 93.44 100 ASN A O 1
ATOM 767 N N . GLY A 1 101 ? -0.825 -10.554 1.105 1.00 94.50 101 GLY A N 1
ATOM 768 C CA . GLY A 1 101 ? 0.303 -10.851 1.988 1.00 94.50 101 GLY A CA 1
ATOM 769 C C . GLY A 1 101 ? 0.966 -9.636 2.642 1.00 94.50 101 GLY A C 1
ATOM 770 O O . GLY A 1 101 ? 1.791 -9.819 3.534 1.00 94.50 101 GLY A O 1
ATOM 771 N N . MET A 1 102 ? 0.611 -8.404 2.265 1.00 95.88 102 MET A N 1
ATOM 772 C CA . MET A 1 102 ? 1.207 -7.212 2.882 1.00 95.88 102 MET A CA 1
ATOM 773 C C . MET A 1 102 ? 0.689 -6.976 4.300 1.00 95.88 102 MET A C 1
ATOM 775 O O . MET A 1 102 ? -0.496 -7.172 4.585 1.00 95.88 102 MET A O 1
ATOM 779 N N . ILE A 1 103 ? 1.563 -6.479 5.175 1.00 96.88 103 ILE A N 1
ATOM 780 C CA . ILE A 1 103 ? 1.241 -6.208 6.579 1.00 96.88 103 ILE A CA 1
ATOM 781 C C . ILE A 1 103 ? 1.460 -4.729 6.889 1.00 96.88 103 ILE A C 1
ATOM 783 O O . ILE A 1 103 ? 2.546 -4.183 6.684 1.00 96.88 103 ILE A O 1
ATOM 787 N N . TRP A 1 104 ? 0.430 -4.094 7.446 1.00 96.81 104 TRP A N 1
ATOM 788 C CA . TRP A 1 104 ? 0.401 -2.669 7.759 1.00 96.81 104 TRP A CA 1
ATOM 789 C C . TRP A 1 104 ? 0.125 -2.438 9.239 1.00 96.81 104 TRP A C 1
ATOM 791 O O . TRP A 1 104 ? -0.824 -2.990 9.789 1.00 96.81 104 TRP A O 1
ATOM 801 N N . LYS A 1 105 ? 0.931 -1.604 9.897 1.00 95.75 105 LYS A N 1
ATOM 802 C CA . LYS A 1 105 ? 0.739 -1.216 11.301 1.00 95.75 105 LYS A CA 1
ATOM 803 C C . LYS A 1 105 ? 0.111 0.171 11.379 1.00 95.75 105 LYS A C 1
ATOM 805 O O . LYS A 1 105 ? 0.645 1.096 10.775 1.00 95.75 105 LYS A O 1
ATOM 810 N N . VAL A 1 106 ? -0.961 0.322 12.155 1.00 95.25 106 VAL A N 1
ATOM 811 C CA . VAL A 1 106 ? -1.548 1.631 12.494 1.00 95.25 106 VAL A CA 1
ATOM 812 C C . VAL A 1 106 ? -0.655 2.353 13.506 1.00 95.25 106 VAL A C 1
ATOM 814 O O . VAL A 1 106 ? -0.228 1.752 14.495 1.00 95.25 106 VAL A O 1
ATOM 817 N N . THR A 1 107 ? -0.350 3.631 13.261 1.00 93.31 107 THR A N 1
ATOM 818 C CA . THR A 1 107 ? 0.624 4.406 14.058 1.00 93.31 107 THR A CA 1
ATOM 819 C C . THR A 1 107 ? 0.083 5.691 14.672 1.00 93.31 107 THR A C 1
ATOM 821 O O . THR A 1 107 ? 0.766 6.284 15.498 1.00 93.31 107 THR A O 1
ATOM 824 N N . ASP A 1 108 ? -1.115 6.137 14.301 1.00 90.69 108 ASP A N 1
ATOM 825 C CA . ASP A 1 108 ? -1.710 7.397 14.777 1.00 90.69 108 ASP A CA 1
ATOM 826 C C . ASP A 1 108 ? -2.695 7.227 15.943 1.00 90.69 108 ASP A C 1
ATOM 828 O O . ASP A 1 108 ? -3.345 8.188 16.346 1.00 90.69 108 ASP A O 1
ATOM 832 N N . GLY A 1 109 ? -2.842 6.009 16.476 1.00 88.25 109 GLY A N 1
ATOM 833 C CA . GLY A 1 109 ? -3.819 5.718 17.529 1.00 88.25 109 GLY A CA 1
ATOM 834 C C . GLY A 1 109 ? -5.277 5.822 17.064 1.00 88.25 109 GLY A C 1
ATOM 835 O O . GLY A 1 109 ? -6.176 5.933 17.898 1.00 88.25 109 GLY A O 1
ATOM 836 N N . SER A 1 110 ? -5.533 5.803 15.750 1.00 89.94 110 SER A N 1
ATOM 837 C CA . SER A 1 110 ? -6.887 5.849 15.204 1.00 89.94 110 SER A CA 1
ATOM 838 C C . SER A 1 110 ? -7.732 4.680 15.709 1.00 89.94 110 SER A C 1
ATOM 840 O O . SER A 1 110 ? -7.375 3.514 15.532 1.00 89.94 110 SER A O 1
ATOM 842 N N . ARG A 1 111 ? -8.915 4.992 16.259 1.00 91.56 111 ARG A N 1
ATOM 843 C CA . ARG A 1 111 ? -9.913 3.987 16.667 1.00 91.56 111 ARG A CA 1
ATOM 844 C C . ARG A 1 111 ? -10.504 3.222 15.487 1.00 91.56 111 ARG A C 1
ATOM 846 O O . ARG A 1 111 ? -11.165 2.217 15.699 1.00 91.56 111 ARG A O 1
ATOM 853 N N . MET A 1 112 ? -10.253 3.662 14.244 1.00 93.81 112 MET A N 1
ATOM 854 C CA . MET A 1 112 ? -10.700 2.968 13.028 1.00 93.81 112 MET A CA 1
ATOM 855 C C . MET A 1 112 ? -10.407 1.463 13.097 1.00 93.81 112 MET A C 1
ATOM 857 O O . MET A 1 112 ? -11.216 0.658 12.641 1.00 93.81 112 MET A O 1
ATOM 861 N N . ILE A 1 113 ? -9.273 1.099 13.705 1.00 93.25 113 ILE A N 1
ATOM 862 C CA . ILE A 1 113 ? -8.828 -0.282 13.862 1.00 93.25 113 ILE A CA 1
ATOM 863 C C . ILE A 1 113 ? -9.827 -1.185 14.604 1.00 93.25 113 ILE A C 1
ATOM 865 O O . ILE A 1 113 ? -9.928 -2.364 14.271 1.00 93.25 113 ILE A O 1
ATOM 869 N N . ASP A 1 114 ? -10.611 -0.639 15.535 1.00 93.94 114 ASP A N 1
ATOM 870 C CA . ASP A 1 114 ? -11.559 -1.394 16.366 1.00 93.94 114 ASP A CA 1
ATOM 871 C C . ASP A 1 114 ? -12.760 -1.915 15.553 1.00 93.94 114 ASP A C 1
ATOM 873 O O . ASP A 1 114 ? -13.400 -2.916 15.903 1.00 93.94 114 ASP A O 1
ATOM 877 N N . TRP A 1 115 ? -13.052 -1.269 14.420 1.00 94.75 115 TRP A N 1
ATOM 878 C CA . TRP A 1 115 ? -14.145 -1.632 13.512 1.00 94.75 115 TRP A CA 1
ATOM 879 C C . TRP A 1 115 ? -13.686 -2.428 12.290 1.00 94.75 115 TRP A C 1
ATOM 881 O O . TRP A 1 115 ? -14.520 -2.812 11.468 1.00 94.75 115 TRP A O 1
ATOM 891 N N . LEU A 1 116 ? -12.388 -2.713 12.170 1.00 96.31 116 LEU A N 1
ATOM 892 C CA . LEU A 1 116 ? -11.873 -3.517 11.068 1.00 96.31 116 LEU A CA 1
ATOM 893 C C . LEU A 1 116 ? -12.226 -4.993 11.261 1.00 96.31 116 LEU A C 1
ATOM 895 O O . LEU A 1 116 ? -12.178 -5.530 12.372 1.00 96.31 116 LEU A O 1
ATOM 899 N N . ARG A 1 117 ? -12.600 -5.653 10.169 1.00 95.75 117 ARG A N 1
ATOM 900 C CA . ARG A 1 117 ? -12.990 -7.064 10.117 1.00 95.75 117 ARG A CA 1
ATOM 901 C C . ARG A 1 117 ? -12.394 -7.721 8.877 1.00 95.75 117 ARG A C 1
ATOM 903 O O . ARG A 1 117 ? -12.153 -7.066 7.863 1.00 95.75 117 ARG A O 1
ATOM 910 N N . GLU A 1 118 ? -12.180 -9.029 8.965 1.00 97.38 118 GLU A N 1
ATOM 911 C CA . GLU A 1 118 ? -11.761 -9.844 7.824 1.00 97.38 118 GLU A CA 1
ATOM 912 C C . GLU A 1 118 ? -12.776 -9.738 6.674 1.00 97.38 118 GLU A C 1
ATOM 914 O O . GLU A 1 118 ? -13.981 -9.595 6.888 1.00 97.38 118 GLU A O 1
ATOM 919 N N . GLY A 1 119 ? -12.276 -9.748 5.439 1.00 96.06 119 GLY A N 1
ATOM 920 C CA . GLY A 1 119 ? -13.069 -9.628 4.215 1.00 96.06 119 GLY A CA 1
ATOM 921 C C . GLY A 1 119 ? -13.371 -8.196 3.756 1.00 96.06 119 GLY A C 1
ATOM 922 O O . GLY A 1 119 ? -13.697 -8.011 2.582 1.00 96.06 119 GLY A O 1
ATOM 923 N N . GLN A 1 120 ? -13.222 -7.176 4.611 1.00 98.06 120 GLN A N 1
ATOM 924 C CA . GLN A 1 120 ? -13.388 -5.777 4.196 1.00 98.06 120 GLN A CA 1
ATOM 925 C C . GLN A 1 120 ? -12.282 -5.341 3.226 1.00 98.06 120 GLN A C 1
ATOM 927 O O . GLN A 1 120 ? -11.151 -5.811 3.310 1.00 98.06 120 GLN A O 1
ATOM 932 N N . ILE A 1 121 ? -12.586 -4.404 2.324 1.00 97.62 121 ILE A N 1
ATOM 933 C CA . ILE A 1 121 ? -11.601 -3.864 1.378 1.00 97.62 121 ILE A CA 1
ATOM 934 C C . ILE A 1 121 ? -10.855 -2.700 2.023 1.00 97.62 121 ILE A C 1
ATOM 936 O O . ILE A 1 121 ? -11.438 -1.637 2.251 1.00 97.62 121 ILE A O 1
ATOM 940 N N . ALA A 1 122 ? -9.562 -2.890 2.272 1.00 97.50 122 ALA A N 1
ATOM 941 C CA . ALA A 1 122 ? -8.654 -1.828 2.669 1.00 97.50 122 ALA A CA 1
ATOM 942 C C . ALA A 1 122 ? -8.075 -1.146 1.430 1.00 97.50 122 ALA A C 1
ATOM 944 O O . ALA A 1 122 ? -7.672 -1.800 0.469 1.00 97.50 122 ALA A O 1
ATOM 945 N N . THR A 1 123 ? -8.029 0.181 1.462 1.00 96.81 123 THR A N 1
ATOM 946 C CA . THR A 1 123 ? -7.401 1.008 0.435 1.00 96.81 123 THR A CA 1
ATOM 947 C C . THR A 1 123 ? -6.328 1.872 1.068 1.00 96.81 123 THR A C 1
ATOM 949 O O . THR A 1 123 ? -6.610 2.599 2.020 1.00 96.81 123 THR A O 1
ATOM 952 N N . ILE A 1 124 ? -5.111 1.792 0.537 1.00 95.75 124 ILE A N 1
ATOM 953 C CA . ILE A 1 124 ? -3.917 2.438 1.075 1.00 95.75 124 ILE A CA 1
ATOM 954 C C . ILE A 1 124 ? -3.350 3.385 0.027 1.00 95.75 124 ILE A C 1
ATOM 956 O O . ILE A 1 124 ? -3.149 2.976 -1.114 1.00 95.75 124 ILE A O 1
ATOM 960 N N . ARG A 1 125 ? -3.107 4.640 0.414 1.00 93.31 125 ARG A N 1
ATOM 961 C CA . ARG A 1 125 ? -2.561 5.698 -0.453 1.00 93.31 125 ARG A CA 1
ATOM 962 C C . ARG A 1 125 ? -1.469 6.499 0.260 1.00 93.31 125 ARG A C 1
ATOM 964 O O . ARG A 1 125 ? -1.509 6.567 1.493 1.00 93.31 125 ARG A O 1
ATOM 971 N N . PRO A 1 126 ? -0.548 7.152 -0.468 1.00 91.44 126 PRO A N 1
ATOM 972 C CA . PRO A 1 126 ? 0.391 8.105 0.121 1.00 91.44 126 PRO A CA 1
ATOM 973 C C . PRO A 1 126 ? -0.314 9.211 0.931 1.00 91.44 126 PRO A C 1
ATOM 975 O O . PRO A 1 126 ? -1.385 9.704 0.562 1.00 91.44 126 PRO A O 1
ATOM 978 N N . GLY A 1 127 ? 0.260 9.584 2.078 1.00 84.88 127 GLY A N 1
ATOM 979 C CA . GLY A 1 127 ? -0.192 10.711 2.903 1.00 84.88 127 GLY A CA 1
ATOM 980 C C . GLY A 1 127 ? 0.519 12.029 2.557 1.00 84.88 127 GLY A C 1
ATOM 981 O O . GLY A 1 127 ? 1.605 12.020 2.001 1.00 84.88 127 GLY A O 1
ATOM 982 N N . LEU A 1 128 ? -0.066 13.179 2.936 1.00 77.94 128 LEU A N 1
ATOM 983 C CA . LEU A 1 128 ? 0.468 14.520 2.603 1.00 77.94 128 LEU A CA 1
ATOM 984 C C . LEU A 1 128 ? 1.829 14.886 3.234 1.00 77.94 128 LEU A C 1
ATOM 986 O O . LEU A 1 128 ? 2.447 15.835 2.769 1.00 77.94 128 LEU A O 1
ATOM 990 N N . PHE A 1 129 ? 2.272 14.210 4.299 1.00 70.06 129 PHE A N 1
ATOM 991 C CA . PHE A 1 129 ? 3.475 14.613 5.050 1.00 70.06 129 PHE A CA 1
ATOM 992 C C . PHE A 1 129 ? 4.422 13.439 5.316 1.00 70.06 129 PHE A C 1
ATOM 994 O O . PHE A 1 129 ? 5.616 13.540 5.057 1.00 70.06 129 PHE A O 1
ATOM 1001 N N . SER A 1 130 ? 3.905 12.308 5.803 1.00 69.88 130 SER A N 1
ATOM 1002 C CA . SER A 1 130 ? 4.665 11.064 5.954 1.00 69.88 130 SER A CA 1
ATOM 1003 C C . SER A 1 130 ? 3.728 9.869 6.152 1.00 69.88 130 SER A C 1
ATOM 1005 O O . SER A 1 130 ? 2.577 10.024 6.576 1.00 69.88 130 SER A O 1
ATOM 1007 N N . GLY A 1 131 ? 4.227 8.675 5.824 1.00 80.06 131 GLY A N 1
ATOM 1008 C CA . GLY A 1 131 ? 3.479 7.423 5.926 1.00 80.06 131 GLY A CA 1
ATOM 1009 C C . GLY A 1 131 ? 2.366 7.277 4.886 1.00 80.06 131 GLY A C 1
ATOM 1010 O O . GLY A 1 131 ? 2.194 8.092 3.978 1.00 80.06 131 GLY A O 1
ATOM 1011 N N . TYR A 1 132 ? 1.597 6.206 5.033 1.00 93.75 132 TYR A N 1
ATOM 1012 C CA . TYR A 1 132 ? 0.466 5.897 4.168 1.00 93.75 132 TYR A CA 1
ATOM 1013 C C . TYR A 1 132 ? -0.837 6.095 4.939 1.00 93.75 132 TYR A C 1
ATOM 1015 O O . TYR A 1 132 ? -0.861 6.030 6.165 1.00 93.75 132 TYR A O 1
ATOM 1023 N N . ARG A 1 133 ? -1.946 6.331 4.240 1.00 94.38 133 ARG A N 1
ATOM 1024 C CA . ARG A 1 133 ? -3.284 6.359 4.837 1.00 94.38 133 ARG A CA 1
ATOM 1025 C C . ARG A 1 133 ? -4.089 5.169 4.381 1.00 94.38 133 ARG A C 1
ATOM 1027 O O . ARG A 1 133 ? -4.184 4.921 3.184 1.00 94.38 133 ARG A O 1
ATOM 1034 N N . MET A 1 134 ? -4.725 4.511 5.337 1.00 95.88 134 MET A N 1
ATOM 1035 C CA . MET A 1 134 ? -5.689 3.452 5.106 1.00 95.88 134 MET A CA 1
ATOM 1036 C C . MET A 1 134 ? -7.111 3.979 5.295 1.00 95.88 134 MET A C 1
ATOM 1038 O O . MET A 1 134 ? -7.408 4.647 6.287 1.00 95.88 134 MET A O 1
ATOM 1042 N N . THR A 1 135 ? -7.988 3.631 4.362 1.00 96.69 135 THR A N 1
ATOM 1043 C CA . THR A 1 135 ? -9.448 3.690 4.504 1.00 96.69 135 THR A CA 1
ATOM 1044 C C . THR A 1 135 ? -10.019 2.306 4.249 1.00 96.69 135 THR A C 1
ATOM 1046 O O . THR A 1 135 ? -9.452 1.558 3.450 1.00 96.69 135 THR A O 1
ATOM 1049 N N . VAL A 1 136 ? -11.149 1.966 4.864 1.00 97.44 136 VAL A N 1
ATOM 1050 C CA . VAL A 1 136 ? -11.757 0.639 4.713 1.00 97.44 136 VAL A CA 1
ATOM 1051 C C . VAL A 1 136 ? -13.227 0.775 4.336 1.00 97.44 136 VAL A C 1
ATOM 1053 O O . VAL A 1 136 ? -13.955 1.571 4.924 1.00 97.44 136 VAL A O 1
ATOM 1056 N N . GLY A 1 137 ? -13.664 0.020 3.325 1.00 94.06 137 GLY A N 1
ATOM 1057 C CA . GLY A 1 137 ? -15.054 0.036 2.871 1.00 94.06 137 GLY A CA 1
ATOM 1058 C C . GLY A 1 137 ? -16.019 -0.318 4.006 1.00 94.06 137 GLY A C 1
ATOM 1059 O O . GLY A 1 137 ? -15.850 -1.341 4.667 1.00 94.06 137 GLY A O 1
ATOM 1060 N N . GLY A 1 138 ? -17.021 0.533 4.235 1.00 92.50 138 GLY A N 1
ATOM 1061 C CA . GLY A 1 138 ? -17.994 0.357 5.318 1.00 92.50 138 GLY A CA 1
ATOM 1062 C C . GLY A 1 138 ? -17.502 0.777 6.709 1.00 92.50 138 GLY A C 1
ATOM 1063 O O . GLY A 1 138 ? -18.231 0.584 7.677 1.00 92.50 138 GLY A O 1
ATOM 1064 N N . VAL A 1 139 ? -16.305 1.364 6.826 1.00 95.75 139 VAL A N 1
ATOM 1065 C CA . VAL A 1 139 ? -15.774 1.910 8.083 1.00 95.75 139 VAL A CA 1
ATOM 1066 C C . VAL A 1 139 ? -15.535 3.407 7.928 1.00 95.75 139 VAL A C 1
ATOM 1068 O O . VAL A 1 139 ? -14.830 3.853 7.024 1.00 95.75 139 VAL A O 1
ATOM 1071 N N . THR A 1 140 ? -16.108 4.200 8.831 1.00 94.00 140 THR A N 1
ATOM 1072 C CA . THR A 1 140 ? -15.903 5.650 8.845 1.00 94.00 140 THR A CA 1
ATOM 1073 C C . THR A 1 140 ? -14.539 5.988 9.436 1.00 94.00 140 THR A C 1
ATOM 1075 O O . THR A 1 140 ? -14.217 5.581 10.550 1.00 94.00 140 THR A O 1
ATOM 1078 N N . GLY A 1 141 ? -13.757 6.791 8.715 1.00 92.25 141 GLY A N 1
ATOM 1079 C CA . GLY A 1 141 ? -12.485 7.327 9.193 1.00 92.25 141 GLY A CA 1
ATOM 1080 C C . GLY A 1 141 ? -11.292 6.945 8.322 1.00 92.25 141 GLY A C 1
ATOM 1081 O O . GLY A 1 141 ? -11.426 6.438 7.210 1.00 92.25 141 GLY A O 1
ATOM 1082 N N . LYS A 1 142 ? -10.106 7.268 8.833 1.00 94.06 142 LYS A N 1
ATOM 1083 C CA . LYS A 1 142 ? -8.810 6.971 8.223 1.00 94.06 142 LYS A CA 1
ATOM 1084 C C . LYS A 1 142 ? -7.795 6.673 9.322 1.00 94.06 142 LYS A C 1
ATOM 1086 O O . LYS A 1 142 ? -7.964 7.132 10.454 1.00 94.06 142 LYS A O 1
ATOM 1091 N N . ALA A 1 143 ? -6.752 5.932 8.979 1.00 94.75 143 ALA A N 1
ATOM 1092 C CA . ALA A 1 143 ? -5.613 5.704 9.860 1.00 94.75 143 ALA A CA 1
ATOM 1093 C C . ALA A 1 143 ? -4.303 5.911 9.105 1.00 94.75 143 ALA A C 1
ATOM 1095 O O . ALA A 1 143 ? -4.193 5.536 7.935 1.00 94.75 143 ALA A O 1
ATOM 1096 N N . VAL A 1 144 ? -3.311 6.488 9.773 1.00 94.56 144 VAL A N 1
ATOM 1097 C CA . VAL A 1 144 ? -1.923 6.493 9.313 1.00 94.56 144 VAL A CA 1
ATOM 1098 C C . VAL A 1 144 ? -1.330 5.114 9.567 1.00 94.56 144 VAL A C 1
ATOM 1100 O O . VAL A 1 144 ? -1.397 4.583 10.678 1.00 94.56 144 VAL A O 1
ATOM 1103 N N . VAL A 1 145 ? -0.764 4.534 8.515 1.00 94.50 145 VAL A N 1
ATOM 1104 C CA . VAL A 1 145 ? -0.177 3.203 8.521 1.00 94.50 145 VAL A CA 1
ATOM 1105 C C . VAL A 1 145 ? 1.239 3.214 7.961 1.00 94.50 145 VAL A C 1
ATOM 1107 O O . VAL A 1 145 ? 1.579 3.981 7.057 1.00 94.50 145 VAL A O 1
ATOM 1110 N N . VAL A 1 146 ? 2.058 2.309 8.486 1.00 93.44 146 VAL A N 1
ATOM 1111 C CA . VAL A 1 146 ? 3.399 2.009 7.976 1.00 93.44 146 VAL A CA 1
ATOM 1112 C C . VAL A 1 146 ? 3.467 0.545 7.568 1.00 93.44 146 VAL A C 1
ATOM 1114 O O . VAL A 1 146 ? 2.920 -0.323 8.256 1.00 93.44 146 VAL A O 1
ATOM 1117 N N . ARG A 1 147 ? 4.117 0.264 6.437 1.00 92.44 147 ARG A N 1
ATOM 1118 C CA . ARG A 1 147 ? 4.311 -1.111 5.976 1.00 92.44 147 ARG A CA 1
ATOM 1119 C C . ARG A 1 147 ? 5.359 -1.789 6.848 1.00 92.44 147 ARG A C 1
ATOM 1121 O O . ARG A 1 147 ? 6.411 -1.212 7.105 1.00 92.44 147 ARG A O 1
ATOM 1128 N N . THR A 1 148 ? 5.066 -3.001 7.303 1.00 91.62 148 THR A N 1
ATOM 1129 C CA . THR A 1 148 ? 5.982 -3.786 8.141 1.00 91.62 148 THR A CA 1
ATOM 1130 C C . THR A 1 148 ? 6.512 -5.042 7.458 1.00 91.62 148 THR A C 1
ATOM 1132 O O . THR A 1 148 ? 7.544 -5.524 7.906 1.00 91.62 148 THR A O 1
ATOM 1135 N N . GLN A 1 149 ? 5.832 -5.544 6.415 1.00 75.25 149 GLN A N 1
ATOM 1136 C CA . GLN A 1 149 ? 6.229 -6.642 5.511 1.00 75.25 149 GLN A CA 1
ATOM 1137 C C . GLN A 1 149 ? 5.436 -6.529 4.194 1.00 75.25 149 GLN A C 1
ATOM 1139 O O . GLN A 1 149 ? 4.289 -6.023 4.231 1.00 75.25 149 GLN A O 1
#

Sequence (149 aa):
MASKHVWTMGMVLVAMQAAPAAGAENLKKCREISEPSARLACYDSLSSPGEPETPDKRIERQTRQFGLNEQQKAPEERKEVEQVSAKIASVRGGRVTLDNGMIWKVTDGSRMIDWLREGQIATIRPGLFSGYRMTVGGVTGKAVVVRTQ

Foldseek 3Di:
DDDDDDDPPDDDPDDPDDDDPPLVVLLVVLVPDPDPVSSVVSVVVSDPPPPPCPPVNVVVQCVVCVPDDPVRDDPVPPPPPQKDKFWFQDQDDQWTAGPVGWIKGFDPPDPLSVPDDGGWIWMWHDDPPDAIKIDTPPTPDITGIHTDD

Secondary structure (DSSP, 8-state):
-----------------PPP-HHHHHHHHHHH--SHHHHHHHHHHH--------HHHHHHHHHHHTT--TTTS-TTT----S-EEEEEEEEETTEEEETTS-EEEE-S--GGGGG--TT-EEEEEE-SSSSEEEEETT--S-EEEEE--

Radius of gyration: 25.19 Å; chains: 1; bounding box: 87×43×51 Å